Protein AF-A0A349P8P0-F1 (afdb_monomer_lite)

Structure (mmCIF, N/CA/C/O backbone):
data_AF-A0A349P8P0-F1
#
_entry.id   AF-A0A349P8P0-F1
#
loop_
_atom_site.group_PDB
_atom_site.id
_atom_site.type_symbol
_atom_site.label_atom_id
_atom_site.label_alt_id
_atom_site.label_comp_id
_atom_site.label_asym_id
_atom_site.label_entity_id
_atom_site.label_seq_id
_atom_site.pdbx_PDB_ins_code
_atom_site.Cartn_x
_atom_site.Cartn_y
_atom_site.Cartn_z
_atom_site.occupancy
_atom_site.B_iso_or_equiv
_atom_site.auth_seq_id
_atom_site.auth_comp_id
_atom_site.auth_asym_id
_atom_site.auth_atom_id
_atom_site.pdbx_PDB_model_num
ATOM 1 N N . MET A 1 1 ? -21.258 8.950 39.154 1.00 35.19 1 MET A N 1
ATOM 2 C CA . MET A 1 1 ? -20.547 8.988 37.856 1.00 35.19 1 MET A CA 1
ATOM 3 C C . MET A 1 1 ? -20.521 7.581 37.292 1.00 35.19 1 MET A C 1
ATOM 5 O O . MET A 1 1 ? -20.050 6.684 37.982 1.00 35.19 1 MET A O 1
ATOM 9 N N . LYS A 1 2 ? -21.120 7.367 36.114 1.00 33.47 2 LYS A N 1
ATOM 10 C CA . LYS A 1 2 ? -21.060 6.077 35.414 1.00 33.47 2 LYS A CA 1
ATOM 11 C C . LYS A 1 2 ? -19.585 5.767 35.145 1.00 33.47 2 LYS A C 1
ATOM 13 O O . LYS A 1 2 ? -18.880 6.626 34.633 1.00 33.47 2 LYS A O 1
ATOM 18 N N . LYS A 1 3 ? -19.121 4.582 35.547 1.00 36.38 3 LYS A N 1
ATOM 19 C CA . LYS A 1 3 ? -17.838 4.044 35.091 1.00 36.38 3 LYS A CA 1
ATOM 20 C C . LYS A 1 3 ? -17.992 3.818 33.589 1.00 36.38 3 LYS A C 1
ATOM 22 O O . LYS A 1 3 ? -18.701 2.899 33.190 1.00 36.38 3 LYS A O 1
ATOM 27 N N . GLU A 1 4 ? -17.442 4.717 32.787 1.00 41.69 4 GLU A N 1
ATOM 28 C CA . GL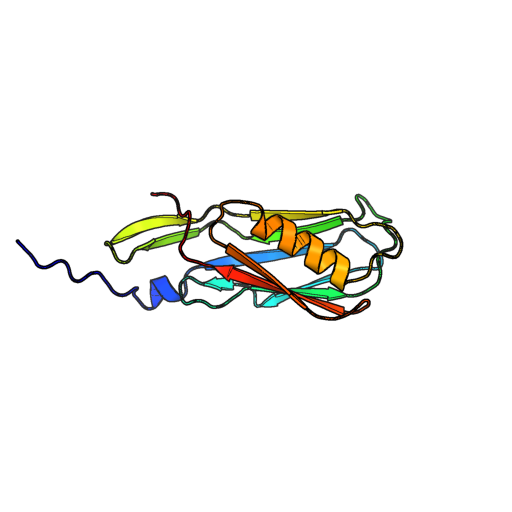U A 1 4 ? -17.272 4.492 31.358 1.00 41.69 4 GLU A CA 1
ATOM 29 C C . GLU A 1 4 ? -16.256 3.365 31.229 1.00 41.69 4 GLU A C 1
ATOM 31 O O . GLU A 1 4 ? -15.073 3.532 31.519 1.00 41.69 4 GLU A O 1
ATOM 36 N N . ASP A 1 5 ? -16.759 2.176 30.915 1.00 48.53 5 ASP A N 1
ATOM 37 C CA . ASP A 1 5 ? -15.926 1.069 30.480 1.00 48.53 5 ASP A CA 1
ATOM 38 C C . ASP A 1 5 ? -15.149 1.590 29.260 1.00 48.53 5 ASP A C 1
ATOM 40 O O . ASP A 1 5 ? -15.803 2.050 28.317 1.00 48.53 5 ASP A O 1
ATOM 44 N N . PRO A 1 6 ? -13.803 1.646 29.273 1.00 45.31 6 PRO A N 1
ATOM 45 C CA . PRO A 1 6 ? -13.041 2.137 28.134 1.00 45.31 6 PRO A CA 1
ATOM 46 C C . PRO A 1 6 ? -13.243 1.127 27.004 1.00 45.31 6 PRO A C 1
ATOM 48 O O . PRO A 1 6 ? -12.558 0.107 26.928 1.00 45.31 6 PRO A O 1
ATOM 51 N N . GLY A 1 7 ? -14.269 1.388 26.196 1.00 54.19 7 GLY A N 1
ATOM 52 C CA . GLY A 1 7 ? -14.948 0.441 25.332 1.00 54.19 7 GLY A CA 1
ATOM 53 C C . GLY A 1 7 ? -13.970 -0.391 24.526 1.00 54.19 7 GLY A C 1
ATOM 54 O O . GLY A 1 7 ? -13.100 0.124 23.825 1.00 54.19 7 GLY A O 1
ATOM 55 N N . CYS A 1 8 ? -14.112 -1.710 24.601 1.00 60.69 8 CYS A N 1
ATOM 56 C CA . CYS A 1 8 ? -13.534 -2.549 23.564 1.00 60.69 8 CYS A CA 1
ATOM 57 C C . CYS A 1 8 ? -14.140 -2.136 22.214 1.00 60.69 8 CYS A C 1
ATOM 59 O O . CYS A 1 8 ? -15.315 -1.771 22.135 1.00 60.69 8 CYS A O 1
ATOM 61 N N . TYR A 1 9 ? -13.339 -2.183 21.148 1.00 78.06 9 TYR A N 1
ATOM 62 C CA . TYR A 1 9 ? -13.892 -2.051 19.803 1.00 78.06 9 TYR A CA 1
ATOM 63 C C . TYR A 1 9 ? -14.942 -3.145 19.602 1.00 78.06 9 TYR A C 1
ATOM 65 O O . TYR A 1 9 ? -14.698 -4.298 19.965 1.00 78.06 9 TYR A O 1
ATOM 73 N N . SER A 1 10 ? -16.094 -2.797 19.026 1.00 83.62 10 SER A N 1
ATOM 74 C CA . SER A 1 10 ? -17.012 -3.828 18.549 1.00 83.62 10 SER A CA 1
ATOM 75 C C . SER A 1 10 ? -16.358 -4.596 17.398 1.00 83.62 10 SER A C 1
ATOM 77 O O . SER A 1 10 ? -15.471 -4.072 16.719 1.00 83.62 10 SER A O 1
ATOM 79 N N . GLU A 1 11 ? -16.811 -5.823 17.144 1.00 84.75 11 GLU A N 1
ATOM 80 C CA . GLU A 1 11 ? -16.318 -6.623 16.013 1.00 84.75 11 GLU A CA 1
ATOM 8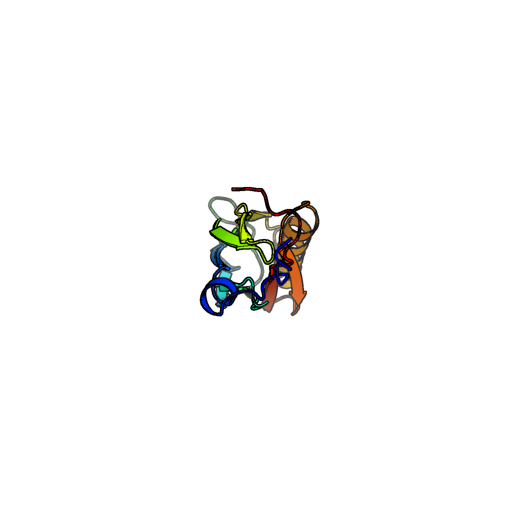1 C C . GLU A 1 11 ? -16.449 -5.869 14.684 1.00 84.75 11 GLU A C 1
ATOM 83 O O . GLU A 1 11 ? -15.517 -5.843 13.886 1.00 84.75 11 GLU A O 1
ATOM 88 N N . THR A 1 12 ? -17.555 -5.140 14.498 1.00 87.19 12 THR A N 1
ATOM 89 C CA . THR A 1 12 ? -17.764 -4.292 13.320 1.00 87.19 12 THR A CA 1
ATOM 90 C C . THR A 1 12 ? -16.683 -3.224 13.176 1.00 87.19 12 THR A C 1
ATOM 92 O O . THR A 1 12 ? -16.196 -2.997 12.072 1.00 87.19 12 THR A O 1
ATOM 95 N N . GLU A 1 13 ? -16.280 -2.571 14.269 1.00 89.12 13 GLU A N 1
ATOM 96 C CA . GLU A 1 13 ? -15.229 -1.551 14.221 1.00 89.12 13 GLU A CA 1
ATOM 97 C C . GLU A 1 13 ? -13.847 -2.164 13.982 1.00 89.12 13 GLU A C 1
ATOM 99 O O . GLU A 1 13 ? -13.033 -1.550 13.297 1.00 89.12 13 GLU A O 1
ATOM 104 N N . LEU A 1 14 ? -13.590 -3.384 14.467 1.00 89.50 14 LEU A N 1
ATOM 105 C CA . LEU A 1 14 ? -12.340 -4.110 14.208 1.00 89.50 14 LEU A CA 1
ATOM 106 C C . LEU A 1 14 ? -12.159 -4.487 12.730 1.00 89.50 14 LEU A C 1
ATOM 108 O O . LEU A 1 14 ? -11.015 -4.555 12.268 1.00 89.50 14 LEU A O 1
ATOM 112 N N . ASP A 1 15 ? -13.250 -4.702 11.994 1.00 90.69 15 ASP A N 1
ATOM 113 C CA . ASP A 1 15 ? -13.224 -5.016 10.560 1.00 90.69 15 ASP A CA 1
ATOM 114 C C . ASP A 1 15 ? -13.225 -3.776 9.654 1.00 90.69 15 ASP A C 1
ATOM 116 O O . ASP A 1 15 ? -12.878 -3.876 8.473 1.00 90.69 15 ASP A O 1
ATOM 120 N N . ARG A 1 16 ? -13.538 -2.586 10.185 1.00 92.44 16 ARG A N 1
ATOM 121 C CA . ARG A 1 16 ? -13.384 -1.334 9.431 1.00 92.44 16 ARG A CA 1
ATOM 122 C C . ARG A 1 16 ? -11.921 -1.071 9.116 1.00 92.44 16 ARG A C 1
ATOM 124 O O . ARG A 1 16 ? -11.029 -1.336 9.923 1.00 92.44 16 ARG A O 1
ATOM 131 N N . GLY A 1 17 ? -11.677 -0.492 7.950 1.00 94.00 17 GLY A N 1
ATOM 132 C CA . GLY A 1 17 ? -10.327 -0.247 7.488 1.00 94.00 17 GLY A CA 1
ATOM 133 C C . GLY A 1 17 ? -10.257 0.534 6.192 1.00 94.00 17 GLY A C 1
ATOM 134 O O . GLY A 1 17 ? -11.277 0.889 5.602 1.00 94.00 17 GLY A O 1
ATOM 135 N N . ALA A 1 18 ? -9.027 0.772 5.755 1.00 95.62 18 ALA A N 1
ATOM 136 C CA . ALA A 1 18 ? -8.740 1.391 4.471 1.00 95.62 18 ALA A CA 1
ATOM 137 C C . ALA A 1 18 ? -8.480 0.335 3.403 1.00 95.62 18 ALA A C 1
ATOM 139 O O . ALA A 1 18 ? -7.726 -0.618 3.626 1.00 95.62 18 ALA A O 1
ATOM 140 N N . GLU A 1 19 ? -9.064 0.549 2.231 1.00 97.00 19 GLU A N 1
ATOM 141 C CA . GLU A 1 19 ? -8.816 -0.260 1.047 1.00 97.00 19 GLU A CA 1
ATOM 142 C C . GLU A 1 19 ? -7.559 0.226 0.330 1.00 97.00 19 GLU A C 1
ATOM 144 O O . GLU A 1 19 ? -7.367 1.430 0.144 1.00 97.00 19 GLU A O 1
ATOM 149 N N . LEU A 1 20 ? -6.713 -0.715 -0.086 1.00 97.69 20 LEU A N 1
ATOM 150 C CA . LEU A 1 20 ? -5.538 -0.447 -0.901 1.00 97.69 20 LEU A CA 1
ATOM 151 C C . LEU A 1 20 ? -5.856 -0.632 -2.382 1.00 97.69 20 LEU A C 1
ATOM 153 O O . LEU A 1 20 ? -6.269 -1.706 -2.820 1.00 97.69 20 LEU A O 1
ATOM 157 N N . THR A 1 21 ? -5.537 0.393 -3.160 1.00 97.56 21 THR A N 1
ATOM 158 C CA . THR A 1 21 ? -5.403 0.327 -4.616 1.00 97.56 21 THR A CA 1
ATOM 159 C C . THR A 1 21 ? -3.935 0.502 -4.981 1.00 97.56 21 THR A C 1
ATOM 161 O O . THR A 1 21 ? -3.253 1.354 -4.415 1.00 97.56 21 THR A O 1
ATOM 164 N N . ALA A 1 22 ? -3.437 -0.290 -5.928 1.00 96.81 22 ALA A N 1
ATOM 165 C CA . ALA A 1 22 ? -2.081 -0.157 -6.446 1.00 96.81 22 ALA A CA 1
ATOM 166 C C . ALA A 1 22 ? -2.110 -0.103 -7.972 1.00 96.81 22 ALA A C 1
ATOM 168 O O . ALA A 1 22 ? -2.812 -0.890 -8.605 1.00 96.81 22 ALA A O 1
ATOM 169 N N . VAL A 1 23 ? -1.340 0.816 -8.547 1.00 95.56 23 VAL A N 1
ATOM 170 C CA . VAL A 1 23 ? -1.194 0.973 -9.997 1.00 95.56 23 VAL A CA 1
ATOM 171 C C . VAL A 1 23 ? 0.280 1.166 -10.319 1.00 95.56 23 VAL A C 1
ATOM 173 O O . VAL A 1 23 ? 0.988 1.883 -9.611 1.00 95.56 23 VAL A O 1
ATOM 176 N N . SER A 1 24 ? 0.747 0.534 -11.393 1.00 94.62 24 SER A N 1
ATOM 177 C CA . SER A 1 24 ? 2.042 0.852 -11.985 1.00 94.62 24 SER A CA 1
ATOM 178 C C . SER A 1 24 ? 1.857 1.409 -13.385 1.00 94.62 24 SER A C 1
ATOM 180 O O . SER A 1 24 ? 1.080 0.873 -14.171 1.00 94.62 24 SER A O 1
ATOM 182 N N . TYR A 1 25 ? 2.605 2.468 -13.675 1.00 94.06 25 TYR A N 1
ATOM 183 C CA . TYR A 1 25 ? 2.683 3.107 -14.984 1.00 94.06 25 TYR A CA 1
ATOM 184 C C . TYR A 1 25 ? 4.008 2.793 -15.696 1.00 94.06 25 TYR A C 1
ATOM 186 O O . TYR A 1 25 ? 4.343 3.431 -16.692 1.00 94.06 25 TYR A O 1
ATOM 194 N N . ASP A 1 26 ? 4.787 1.832 -15.189 1.00 93.00 26 ASP A N 1
ATOM 195 C CA . ASP A 1 26 ? 5.964 1.295 -15.872 1.00 93.00 26 ASP A CA 1
ATOM 196 C C . ASP A 1 26 ? 5.585 0.060 -16.691 1.00 93.00 26 ASP A C 1
ATOM 198 O O . ASP A 1 26 ? 4.759 -0.755 -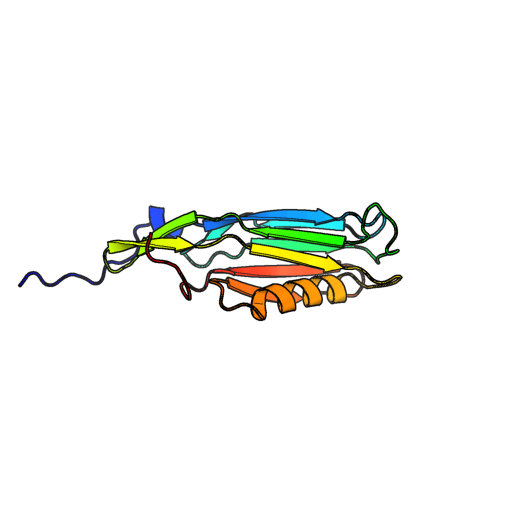16.291 1.00 93.00 26 ASP A O 1
ATOM 202 N N . ARG A 1 27 ? 6.210 -0.101 -17.858 1.00 89.38 27 ARG A N 1
ATOM 203 C CA . ARG A 1 27 ? 5.902 -1.225 -18.759 1.00 89.38 27 ARG A CA 1
ATOM 204 C C . ARG A 1 27 ? 6.378 -2.590 -18.256 1.00 89.38 27 ARG A C 1
ATOM 206 O O . ARG A 1 27 ? 5.953 -3.610 -18.786 1.00 89.38 27 ARG A O 1
ATOM 213 N N . THR A 1 28 ? 7.323 -2.616 -17.323 1.00 93.50 28 THR A N 1
ATOM 214 C CA . THR A 1 28 ? 8.108 -3.813 -16.967 1.00 93.50 28 THR A CA 1
ATOM 215 C C . THR A 1 28 ? 8.107 -4.136 -15.481 1.00 93.50 28 THR A C 1
ATOM 217 O O . THR A 1 28 ? 8.441 -5.258 -15.100 1.00 93.50 28 THR A O 1
ATOM 220 N N . GLN A 1 29 ? 7.738 -3.172 -14.645 1.00 94.75 29 GLN A N 1
ATOM 221 C CA . GLN A 1 29 ? 7.473 -3.374 -13.235 1.00 94.75 29 GLN A CA 1
ATOM 222 C C . GLN A 1 29 ? 5.969 -3.250 -12.997 1.00 94.75 29 GLN A C 1
ATOM 224 O O . GLN A 1 29 ? 5.348 -2.307 -13.461 1.00 94.75 29 GLN A O 1
ATOM 229 N N . SER A 1 30 ? 5.380 -4.207 -12.290 1.00 95.75 30 SER A N 1
ATOM 230 C CA . SER A 1 30 ? 3.949 -4.255 -11.989 1.00 95.75 30 SER A CA 1
ATOM 231 C C . SER A 1 30 ? 3.701 -4.125 -10.491 1.00 95.75 30 SER A C 1
ATOM 233 O O . SER A 1 30 ? 4.578 -4.427 -9.680 1.00 95.75 30 SER A O 1
ATOM 235 N N . ALA A 1 31 ? 2.487 -3.713 -10.131 1.00 97.00 31 ALA A N 1
ATOM 236 C CA . ALA A 1 31 ? 2.005 -3.667 -8.757 1.00 97.00 31 ALA A CA 1
ATOM 237 C C . ALA A 1 31 ? 0.669 -4.417 -8.657 1.00 97.00 31 ALA A C 1
ATOM 239 O O . ALA A 1 31 ? -0.241 -4.155 -9.441 1.00 97.00 31 ALA A O 1
ATOM 240 N N . LEU A 1 32 ? 0.550 -5.343 -7.707 1.00 97.62 32 LEU A N 1
ATOM 241 C CA . LEU A 1 32 ? -0.644 -6.160 -7.488 1.00 97.62 32 LEU A CA 1
ATOM 242 C C . LEU A 1 32 ? -1.025 -6.149 -6.010 1.00 97.62 32 LEU A C 1
ATOM 244 O O . LEU A 1 32 ? -0.211 -6.484 -5.157 1.00 97.62 32 LEU A O 1
ATOM 248 N N . VAL A 1 33 ? -2.276 -5.825 -5.694 1.00 97.12 33 VAL A N 1
ATOM 249 C CA . VAL A 1 33 ? -2.787 -5.925 -4.320 1.00 97.12 33 VAL A CA 1
ATOM 250 C C . VAL A 1 33 ? -3.130 -7.379 -4.005 1.00 97.12 33 VAL A C 1
ATOM 252 O O . VAL A 1 33 ? -3.954 -7.983 -4.690 1.00 97.12 33 VAL A O 1
ATOM 255 N N . THR A 1 34 ? -2.523 -7.931 -2.956 1.00 95.06 34 THR A N 1
ATOM 256 C CA . THR A 1 34 ? -2.727 -9.321 -2.507 1.00 95.06 34 THR A CA 1
ATOM 257 C C . THR A 1 34 ? -3.500 -9.416 -1.191 1.00 95.06 34 THR A C 1
ATOM 259 O O . THR A 1 34 ? -4.150 -10.427 -0.944 1.00 95.06 34 THR A O 1
ATOM 262 N N . ALA A 1 35 ? -3.512 -8.351 -0.382 1.00 93.69 35 ALA A N 1
ATOM 263 C CA . ALA A 1 35 ? -4.425 -8.182 0.749 1.00 93.69 35 ALA A CA 1
ATOM 264 C C . ALA A 1 35 ? -4.987 -6.755 0.732 1.00 93.69 35 ALA A C 1
ATOM 266 O O . ALA A 1 35 ? -4.228 -5.787 0.747 1.00 93.69 35 ALA A O 1
ATOM 267 N N . ARG A 1 36 ? -6.316 -6.630 0.642 1.00 92.38 36 ARG A N 1
ATOM 268 C CA . ARG A 1 36 ? -6.976 -5.380 0.229 1.00 92.38 36 ARG A CA 1
ATOM 269 C C . ARG A 1 36 ? -7.295 -4.399 1.345 1.00 92.38 36 ARG A C 1
ATOM 271 O O . ARG A 1 36 ? -7.362 -3.218 1.040 1.00 92.38 36 ARG A O 1
ATOM 278 N N . VAL A 1 37 ? -7.502 -4.844 2.586 1.00 91.56 37 VAL A N 1
ATOM 279 C CA . VAL A 1 37 ? -8.018 -3.971 3.659 1.00 91.56 37 VAL A CA 1
ATOM 280 C C . VAL A 1 37 ? -7.089 -3.949 4.872 1.00 91.56 37 VAL A C 1
ATOM 282 O O . VAL A 1 37 ? -6.773 -5.001 5.427 1.00 91.56 37 VAL A O 1
ATOM 285 N N . ALA A 1 38 ? -6.667 -2.751 5.287 1.00 92.12 38 ALA A N 1
ATOM 286 C CA . ALA A 1 38 ? -5.926 -2.527 6.525 1.00 92.12 38 ALA A CA 1
ATOM 287 C C . ALA A 1 38 ? -6.918 -2.143 7.618 1.00 92.12 38 ALA A C 1
ATOM 289 O O . ALA A 1 38 ? -7.470 -1.043 7.569 1.00 92.12 38 ALA A O 1
ATOM 290 N N . THR A 1 39 ? -7.159 -3.037 8.575 1.00 93.62 39 THR A N 1
ATOM 291 C CA . THR A 1 39 ? -8.261 -2.894 9.533 1.00 93.62 39 THR A CA 1
ATOM 292 C C . THR A 1 39 ? -7.818 -2.346 10.885 1.00 93.62 39 THR A C 1
ATOM 294 O O . THR A 1 39 ? -6.656 -2.477 11.283 1.00 93.62 39 THR A O 1
ATOM 297 N N . VAL A 1 40 ? -8.764 -1.775 11.636 1.00 91.06 40 VAL A N 1
ATOM 298 C CA . VAL A 1 40 ? -8.561 -1.359 13.036 1.00 91.06 40 VAL A CA 1
ATOM 299 C C . VAL A 1 40 ? -8.102 -2.539 13.897 1.00 91.06 40 VAL A C 1
ATOM 301 O O . VAL A 1 40 ? -7.248 -2.371 14.767 1.00 91.06 40 VAL A O 1
ATOM 304 N N . GLY A 1 41 ? -8.604 -3.743 13.611 1.00 88.81 41 GLY A N 1
ATOM 305 C CA . GLY A 1 41 ? -8.206 -4.996 14.253 1.00 88.81 41 GLY A CA 1
ATOM 306 C C . GLY A 1 41 ? -6.797 -5.493 13.914 1.00 88.81 41 GLY A C 1
ATOM 307 O O . GLY A 1 41 ? -6.414 -6.569 14.364 1.00 88.81 41 GLY A O 1
ATOM 308 N N . GLY A 1 42 ? -6.011 -4.734 13.146 1.00 88.94 42 GLY A N 1
ATOM 309 C CA . GLY A 1 42 ? -4.588 -5.001 12.933 1.00 88.94 42 GLY A CA 1
ATOM 310 C C . GLY A 1 42 ? -4.263 -5.850 11.706 1.00 88.94 42 GLY A C 1
ATOM 311 O O . GLY A 1 42 ? -3.096 -6.193 11.507 1.00 88.94 42 GLY A O 1
ATOM 312 N N . LYS A 1 43 ? -5.245 -6.164 10.849 1.00 93.81 43 LYS A N 1
ATOM 313 C CA . LYS A 1 43 ? -4.949 -6.741 9.530 1.00 93.81 43 LYS A CA 1
ATOM 314 C C . LYS A 1 43 ? -4.248 -5.676 8.687 1.00 93.81 43 LYS A C 1
ATOM 316 O O . LYS A 1 43 ? -4.674 -4.525 8.666 1.00 93.81 43 LYS A O 1
ATOM 321 N N . ALA A 1 44 ? -3.163 -6.045 8.016 1.00 95.44 44 ALA A N 1
ATOM 322 C CA . ALA A 1 44 ? -2.444 -5.159 7.107 1.00 95.44 44 ALA A CA 1
ATOM 323 C C . ALA A 1 44 ? -2.949 -5.333 5.669 1.00 95.44 44 ALA A C 1
ATOM 325 O O . ALA A 1 44 ? -3.374 -6.424 5.287 1.00 95.44 44 ALA A O 1
ATOM 326 N N . VAL A 1 45 ? -2.813 -4.285 4.855 1.00 96.38 45 VAL A N 1
ATOM 327 C CA . VAL A 1 45 ? -2.821 -4.459 3.399 1.00 96.38 45 VAL A CA 1
ATOM 328 C C . VAL A 1 45 ? -1.466 -4.942 2.918 1.00 96.38 45 VAL A C 1
ATOM 330 O O . VAL A 1 45 ? -0.432 -4.621 3.512 1.00 96.38 45 VAL A O 1
ATOM 333 N N . THR A 1 46 ? -1.476 -5.638 1.788 1.00 97.06 46 THR A N 1
ATOM 334 C CA . THR A 1 46 ? -0.268 -6.087 1.105 1.00 97.06 46 THR A CA 1
ATOM 335 C C . THR A 1 46 ? -0.393 -5.809 -0.381 1.00 97.06 46 THR A C 1
ATOM 337 O O . THR A 1 46 ? -1.390 -6.170 -1.009 1.00 97.06 46 THR A O 1
ATOM 340 N N . ALA A 1 47 ? 0.649 -5.210 -0.949 1.00 98.06 47 ALA A N 1
ATOM 341 C CA . ALA A 1 47 ? 0.866 -5.203 -2.385 1.00 98.06 47 ALA A CA 1
ATOM 342 C C . ALA A 1 47 ? 2.204 -5.854 -2.725 1.00 98.06 47 ALA A C 1
ATOM 344 O O . ALA A 1 47 ? 3.186 -5.760 -1.989 1.00 98.06 47 ALA A O 1
ATOM 345 N N . GLU A 1 48 ? 2.224 -6.519 -3.863 1.00 98.44 48 GLU A N 1
ATOM 346 C CA . GLU A 1 48 ? 3.385 -7.123 -4.472 1.00 98.44 48 GLU A CA 1
ATOM 347 C C . GLU A 1 48 ? 3.852 -6.251 -5.631 1.00 98.44 48 GLU A C 1
ATOM 349 O O . GLU A 1 48 ? 3.069 -5.894 -6.508 1.00 98.44 48 GLU A O 1
ATOM 354 N N . ILE A 1 49 ? 5.137 -5.920 -5.626 1.00 98.31 49 ILE A N 1
ATOM 355 C CA . ILE A 1 49 ? 5.834 -5.309 -6.746 1.00 98.31 49 ILE A CA 1
ATOM 356 C C . ILE A 1 49 ? 6.659 -6.400 -7.418 1.00 98.31 49 ILE A C 1
ATOM 358 O O . ILE A 1 49 ? 7.410 -7.115 -6.747 1.00 98.31 49 ILE A O 1
ATOM 362 N N . SER A 1 50 ? 6.555 -6.523 -8.735 1.00 97.94 50 SER A N 1
ATOM 363 C CA . SER A 1 50 ? 7.333 -7.502 -9.496 1.00 97.94 50 SER A CA 1
ATOM 364 C C . SER A 1 50 ? 7.939 -6.901 -10.750 1.00 97.94 50 SER A C 1
ATOM 366 O O . SER A 1 50 ? 7.353 -6.019 -11.363 1.00 97.94 50 SER A O 1
ATOM 368 N N . GLY A 1 51 ? 9.107 -7.400 -11.141 1.00 96.56 51 GLY A N 1
ATOM 369 C CA . GLY A 1 51 ? 9.863 -6.923 -12.291 1.00 96.56 51 GLY A CA 1
ATOM 370 C C . GLY A 1 51 ? 10.911 -5.865 -11.948 1.00 96.56 51 GLY A C 1
ATOM 371 O O . GLY A 1 51 ? 11.071 -5.423 -10.806 1.00 96.56 51 GLY A O 1
ATOM 372 N N . VAL A 1 52 ? 11.664 -5.484 -12.974 1.00 96.56 52 VAL A N 1
ATOM 373 C CA . VAL A 1 52 ? 12.718 -4.469 -12.907 1.00 96.56 52 VAL A CA 1
ATOM 374 C C . VAL A 1 52 ? 12.294 -3.328 -13.810 1.00 96.56 52 VAL A C 1
ATOM 376 O O . VAL A 1 52 ? 12.024 -3.557 -14.985 1.00 96.56 52 VAL A O 1
ATOM 379 N N . ALA A 1 53 ? 12.243 -2.120 -13.261 1.00 94.81 53 ALA A N 1
ATOM 380 C CA . ALA A 1 53 ? 11.704 -0.969 -13.964 1.00 94.81 53 ALA A CA 1
ATOM 381 C C . ALA A 1 53 ? 12.566 -0.576 -15.169 1.00 94.81 53 ALA A C 1
ATOM 383 O O . ALA A 1 53 ? 13.804 -0.601 -15.120 1.00 94.81 53 ALA A O 1
ATOM 384 N N . THR A 1 54 ? 11.907 -0.129 -16.231 1.00 89.81 54 THR A N 1
ATOM 385 C CA . THR A 1 54 ? 12.562 0.555 -17.353 1.00 89.81 54 THR A CA 1
ATOM 386 C C . THR A 1 54 ? 12.518 2.071 -17.189 1.00 89.81 54 THR A C 1
ATOM 388 O O . THR A 1 54 ? 13.270 2.759 -17.878 1.00 89.81 54 THR A O 1
ATOM 391 N N . ALA A 1 55 ? 11.687 2.570 -16.264 1.00 84.88 55 ALA A N 1
ATOM 392 C CA . ALA A 1 55 ? 11.318 3.974 -16.104 1.00 84.88 55 ALA A CA 1
ATOM 393 C C . ALA A 1 55 ? 10.775 4.570 -17.412 1.00 84.88 55 ALA A C 1
ATOM 395 O O . ALA A 1 55 ? 11.074 5.707 -17.772 1.00 84.88 55 ALA A O 1
ATOM 396 N N . LYS A 1 56 ? 10.008 3.761 -18.156 1.00 75.31 56 LYS A N 1
ATOM 397 C CA . LYS A 1 56 ? 9.364 4.140 -19.420 1.00 75.31 56 LYS A CA 1
ATOM 398 C C . LYS A 1 56 ? 7.851 3.936 -19.300 1.00 75.31 56 LYS A C 1
ATOM 400 O O . LYS A 1 56 ? 7.409 2.839 -18.962 1.00 75.31 56 LYS A O 1
ATOM 405 N N . GLY A 1 57 ? 7.079 4.974 -19.621 1.00 69.25 57 GLY A N 1
ATOM 406 C CA . GLY A 1 57 ? 5.617 5.044 -19.488 1.00 69.25 57 GLY A CA 1
ATOM 407 C C . GLY A 1 57 ? 5.152 6.498 -19.357 1.00 69.25 57 GLY A C 1
ATOM 408 O O . GLY A 1 57 ? 5.989 7.387 -19.503 1.00 69.25 57 GLY A O 1
ATOM 409 N N . GLU A 1 58 ? 3.859 6.738 -19.092 1.00 64.19 58 GLU A N 1
ATOM 410 C CA . GLU A 1 58 ? 3.323 8.108 -18.935 1.00 64.19 58 GLU A CA 1
ATOM 411 C C . GLU A 1 58 ? 4.019 8.875 -17.801 1.00 64.19 58 GLU A C 1
ATOM 413 O O . GLU A 1 58 ? 4.261 10.060 -17.967 1.00 64.19 58 GLU A O 1
ATOM 418 N N . ASP A 1 59 ? 4.476 8.188 -16.743 1.00 69.50 59 ASP A N 1
ATOM 419 C CA . ASP A 1 59 ? 5.261 8.807 -15.659 1.00 69.50 59 ASP A CA 1
ATOM 420 C C . ASP A 1 59 ? 6.369 7.917 -15.056 1.00 69.50 59 ASP A C 1
ATOM 422 O O . ASP A 1 59 ? 7.188 8.391 -14.264 1.00 69.50 59 ASP A O 1
ATOM 426 N N . GLY A 1 60 ? 6.429 6.622 -15.406 1.00 83.75 60 GLY A N 1
ATOM 427 C CA . GLY A 1 60 ? 7.411 5.687 -14.838 1.00 83.75 60 GLY A CA 1
ATOM 428 C C . GLY A 1 60 ? 7.309 5.588 -13.311 1.00 83.75 60 GLY A C 1
ATOM 429 O O . GLY A 1 60 ? 8.315 5.702 -12.613 1.00 83.75 60 GLY A O 1
ATOM 430 N N . THR A 1 61 ? 6.092 5.434 -12.787 1.00 92.94 61 THR A N 1
ATOM 431 C CA . THR A 1 61 ? 5.779 5.443 -11.351 1.00 92.94 61 THR A CA 1
ATOM 432 C C . THR A 1 61 ? 5.069 4.167 -10.898 1.00 92.94 61 THR A C 1
ATOM 434 O O . THR A 1 61 ? 4.476 3.421 -11.684 1.00 92.94 61 THR A O 1
ATOM 437 N N . VAL A 1 62 ? 5.119 3.922 -9.591 1.00 95.19 62 VAL A N 1
ATOM 438 C CA . VAL A 1 62 ? 4.214 3.018 -8.874 1.00 95.19 62 VAL A CA 1
ATOM 439 C C . VAL A 1 62 ? 3.486 3.828 -7.811 1.00 95.19 62 VAL A C 1
ATOM 441 O O . VAL A 1 62 ? 4.131 4.496 -7.000 1.00 95.19 62 VAL A O 1
ATOM 444 N N . ASN A 1 63 ? 2.159 3.737 -7.793 1.00 95.31 63 ASN A N 1
ATOM 445 C CA . ASN A 1 63 ? 1.296 4.482 -6.883 1.00 95.31 63 ASN A CA 1
ATOM 446 C C . ASN A 1 63 ? 0.489 3.510 -6.024 1.00 95.31 63 ASN A C 1
ATOM 448 O O . ASN A 1 63 ? -0.127 2.577 -6.544 1.00 95.31 63 ASN A O 1
ATOM 452 N N . LEU A 1 64 ? 0.472 3.750 -4.715 1.00 96.69 64 LEU A N 1
ATOM 453 C CA . LEU A 1 64 ? -0.369 3.052 -3.750 1.00 96.69 64 LEU A CA 1
ATOM 454 C C . LEU A 1 64 ? -1.302 4.055 -3.069 1.00 96.69 64 LEU A C 1
ATOM 456 O O . LEU A 1 64 ? -0.847 5.002 -2.425 1.00 96.69 64 LEU A O 1
ATOM 460 N N . TRP A 1 65 ? -2.603 3.803 -3.169 1.00 96.56 65 TRP A N 1
ATOM 461 C CA . TRP A 1 65 ? -3.649 4.605 -2.548 1.00 96.56 65 TRP A CA 1
ATOM 462 C C . TRP A 1 65 ? -4.355 3.827 -1.449 1.00 96.56 65 TRP A C 1
ATOM 464 O O . TRP A 1 65 ? -4.902 2.759 -1.707 1.00 96.56 65 TRP A O 1
ATOM 474 N N . LEU A 1 66 ? -4.384 4.394 -0.246 1.00 96.50 66 LEU A N 1
ATOM 475 C CA . LEU A 1 66 ? -5.244 3.955 0.849 1.00 96.50 66 LEU A CA 1
ATOM 476 C C . LEU A 1 66 ? -6.431 4.904 0.956 1.00 96.50 66 LEU A C 1
ATOM 478 O O . LEU A 1 66 ? -6.235 6.120 1.065 1.00 96.50 66 LEU A O 1
ATOM 482 N N . SER A 1 67 ? -7.646 4.359 0.946 1.00 96.44 67 SER A N 1
ATOM 483 C CA . SER A 1 67 ? -8.858 5.151 1.158 1.00 96.44 67 SER A CA 1
ATOM 484 C C . SER A 1 67 ? -8.912 5.744 2.571 1.00 96.44 67 SER A C 1
ATOM 486 O O . SER A 1 67 ? -8.276 5.260 3.511 1.00 96.44 67 SER A O 1
ATOM 488 N N . SER A 1 68 ? -9.664 6.833 2.728 1.00 95.38 68 SER A N 1
ATOM 489 C CA . SER A 1 68 ? -10.046 7.315 4.053 1.00 95.38 68 SER A CA 1
ATOM 490 C C . SER A 1 68 ? -11.208 6.488 4.594 1.00 95.38 68 SER A C 1
ATOM 492 O O . SER A 1 68 ? -12.036 5.984 3.836 1.00 95.38 68 SER A O 1
ATOM 494 N N . PHE A 1 69 ? -11.295 6.372 5.915 1.00 95.38 69 PHE A N 1
ATOM 495 C CA . PHE A 1 69 ? -12.434 5.742 6.575 1.00 95.38 69 PHE A CA 1
ATOM 496 C C . PHE A 1 69 ? -12.663 6.355 7.954 1.00 95.38 69 PHE A C 1
ATOM 498 O O . PHE A 1 69 ? -11.777 7.001 8.517 1.00 95.38 69 PHE A O 1
ATOM 505 N N . ASN A 1 70 ? -13.857 6.139 8.498 1.00 94.81 70 ASN A N 1
ATOM 506 C CA . ASN A 1 70 ? -14.207 6.530 9.857 1.00 94.81 70 ASN A CA 1
ATOM 507 C C . ASN A 1 70 ? -14.432 5.282 10.708 1.00 94.81 70 ASN A C 1
ATOM 509 O O . ASN A 1 70 ? -14.937 4.279 10.199 1.00 94.81 70 ASN A O 1
ATOM 513 N N . PHE A 1 71 ? -14.102 5.365 11.991 1.00 92.62 71 PHE A N 1
ATOM 514 C CA . PHE A 1 71 ? -14.370 4.320 12.973 1.00 92.62 71 PHE A CA 1
ATOM 515 C C . PHE A 1 71 ? -14.673 4.942 14.338 1.00 92.62 71 PHE A C 1
ATOM 517 O O . PHE A 1 71 ? -14.282 6.078 14.617 1.00 92.62 71 PHE A O 1
ATOM 524 N N . LYS A 1 72 ? -15.372 4.204 15.191 1.00 91.19 72 LYS A N 1
ATOM 525 C CA . LYS A 1 72 ? -15.647 4.585 16.572 1.00 91.19 72 LYS A CA 1
ATOM 526 C C . LYS A 1 72 ? -14.490 4.138 17.462 1.00 91.19 72 LYS A C 1
ATOM 528 O O . LYS A 1 72 ? -14.153 2.955 17.514 1.00 91.19 72 LYS A O 1
ATOM 533 N N . GLY A 1 73 ? -13.867 5.094 18.141 1.00 85.50 73 GLY A N 1
ATOM 534 C CA . GLY A 1 73 ? -12.813 4.879 19.121 1.00 85.50 73 GLY A CA 1
ATOM 535 C C . GLY A 1 7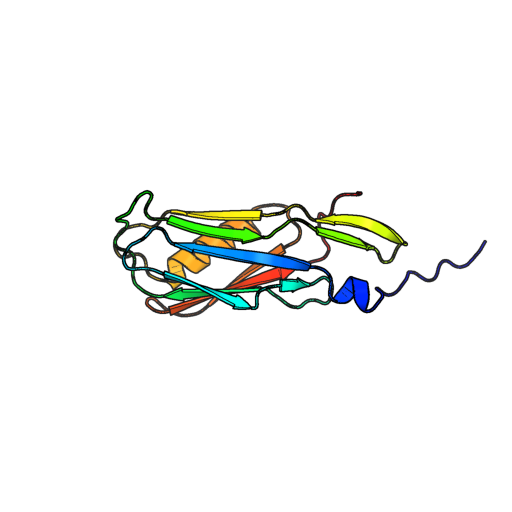3 ? -13.303 4.112 20.350 1.00 85.50 73 GLY A C 1
ATOM 536 O O . GLY A 1 73 ? -14.501 3.955 20.585 1.00 85.50 73 GLY A O 1
ATOM 537 N N . ARG A 1 74 ? -12.350 3.649 21.164 1.00 83.94 74 ARG A N 1
ATOM 538 C CA . ARG A 1 74 ? -12.634 2.986 22.451 1.00 83.94 74 ARG A CA 1
ATOM 539 C C . ARG A 1 74 ? -13.333 3.907 23.451 1.00 83.94 74 ARG A C 1
ATOM 541 O O . ARG A 1 74 ? -14.157 3.472 24.238 1.00 83.94 74 ARG A O 1
ATOM 548 N N . ASP A 1 75 ? -13.018 5.191 23.378 1.00 84.19 75 ASP A N 1
ATOM 549 C CA . ASP A 1 75 ? -13.676 6.288 24.095 1.00 84.19 75 ASP A CA 1
ATOM 550 C C . ASP A 1 75 ? -15.093 6.591 23.575 1.00 84.19 75 ASP A C 1
ATOM 552 O O . ASP A 1 75 ? -15.795 7.431 24.124 1.00 84.19 75 ASP A O 1
ATOM 556 N N . GLY A 1 76 ? -15.535 5.905 22.520 1.00 85.50 76 GLY A N 1
ATOM 557 C CA . GLY A 1 76 ? -16.822 6.131 21.885 1.00 85.50 76 GLY A CA 1
ATOM 558 C C . GLY A 1 76 ? -16.845 7.319 20.923 1.00 85.50 76 GLY A C 1
ATOM 559 O O . GLY A 1 76 ? -17.873 7.526 20.275 1.00 85.50 76 GLY A O 1
ATOM 560 N N . GLU A 1 77 ? -15.741 8.054 20.779 1.00 89.19 77 GLU A N 1
ATOM 561 C CA . GLU A 1 77 ? -15.641 9.174 19.846 1.00 89.19 77 GLU A CA 1
ATOM 562 C C . GLU A 1 77 ? -15.491 8.681 18.409 1.00 89.19 77 GLU A C 1
ATOM 564 O O . GLU A 1 77 ? -14.831 7.677 18.130 1.00 89.19 77 GLU A O 1
ATOM 569 N N . MET A 1 78 ? -16.085 9.402 17.461 1.00 92.06 78 MET A N 1
ATOM 570 C CA . MET A 1 78 ? -15.877 9.113 16.048 1.00 92.06 78 MET A CA 1
ATOM 571 C C . MET A 1 78 ? -14.529 9.669 15.599 1.00 92.06 78 MET A C 1
ATOM 573 O O . MET A 1 78 ? -14.207 10.838 15.805 1.00 92.06 78 MET A O 1
ATOM 577 N N . ARG A 1 79 ? -13.738 8.815 14.956 1.00 92.81 79 ARG A N 1
ATOM 578 C CA . ARG A 1 79 ? -12.413 9.146 14.445 1.00 92.81 79 ARG A CA 1
ATOM 579 C C . ARG A 1 79 ? -12.379 8.966 12.940 1.00 92.81 79 ARG A C 1
ATOM 581 O O . ARG A 1 79 ? -12.901 7.988 12.406 1.00 92.81 79 ARG A O 1
ATOM 588 N N . LYS A 1 80 ? -11.714 9.893 12.263 1.00 94.06 80 LYS A N 1
ATOM 589 C CA . LYS A 1 80 ? -11.448 9.864 10.829 1.00 94.06 80 LYS A CA 1
ATOM 590 C C . LYS A 1 80 ? -9.988 9.533 10.578 1.00 94.06 80 LYS A C 1
ATOM 592 O O . LYS A 1 80 ? -9.081 10.169 11.119 1.00 94.06 80 LYS A O 1
ATOM 597 N N . VAL A 1 81 ? -9.758 8.567 9.702 1.00 94.69 81 VAL A N 1
ATOM 598 C CA . VAL A 1 81 ? -8.434 8.218 9.196 1.00 94.69 81 VAL A CA 1
ATOM 599 C C . VAL A 1 81 ? -8.286 8.813 7.798 1.00 94.69 81 VAL A C 1
ATOM 601 O O . VAL A 1 81 ? -9.011 8.407 6.886 1.00 94.69 81 VAL A O 1
ATOM 604 N N . PRO A 1 82 ? -7.382 9.789 7.597 1.00 93.19 82 PRO A N 1
ATOM 605 C CA . PRO A 1 82 ? -7.090 10.302 6.267 1.00 93.19 82 PRO A CA 1
ATOM 606 C C . PRO A 1 82 ? -6.525 9.207 5.358 1.00 93.19 82 PRO A C 1
ATOM 608 O O . PRO A 1 82 ? -5.773 8.338 5.806 1.00 93.19 82 PRO A O 1
ATOM 611 N N . GLY A 1 83 ? -6.870 9.282 4.074 1.00 93.25 83 GLY A N 1
ATOM 612 C CA . GLY A 1 83 ? -6.268 8.432 3.054 1.00 93.25 83 GLY A CA 1
ATOM 613 C C . GLY A 1 83 ? -4.804 8.798 2.805 1.00 93.25 83 GLY A C 1
ATOM 614 O O . GLY A 1 83 ? -4.341 9.879 3.180 1.00 93.25 83 GLY A O 1
ATOM 615 N N . ILE A 1 84 ? -4.076 7.898 2.149 1.00 94.81 84 ILE A N 1
ATOM 616 C CA . ILE A 1 84 ? -2.680 8.109 1.747 1.00 94.81 84 ILE A CA 1
ATOM 617 C C . ILE A 1 84 ? -2.564 7.903 0.245 1.00 94.81 84 ILE A C 1
ATOM 619 O O . ILE A 1 84 ? -3.118 6.951 -0.292 1.00 94.81 84 ILE A O 1
ATOM 623 N N . ASN A 1 85 ? -1.789 8.763 -0.412 1.00 94.81 85 ASN A N 1
ATOM 624 C CA . ASN A 1 85 ? -1.309 8.553 -1.771 1.00 94.81 85 ASN A CA 1
ATOM 625 C C . ASN A 1 85 ? 0.220 8.454 -1.746 1.00 94.81 85 ASN A C 1
ATOM 627 O O . ASN A 1 85 ? 0.898 9.477 -1.682 1.00 94.81 85 ASN A O 1
ATOM 631 N N . ALA A 1 86 ? 0.754 7.237 -1.755 1.00 94.62 86 ALA A N 1
ATOM 632 C CA . ALA A 1 86 ? 2.187 6.998 -1.766 1.00 94.62 86 ALA A CA 1
ATOM 633 C C . ALA A 1 86 ? 2.664 6.728 -3.195 1.00 94.62 86 ALA A C 1
ATOM 635 O O . ALA A 1 86 ? 2.271 5.741 -3.814 1.00 94.62 86 ALA A O 1
ATOM 636 N N . VAL A 1 87 ? 3.535 7.599 -3.701 1.00 93.62 87 VAL A N 1
ATOM 637 C CA . VAL A 1 87 ? 4.053 7.543 -5.072 1.00 93.62 87 VAL A CA 1
ATOM 638 C C . VAL A 1 87 ? 5.552 7.282 -5.041 1.00 93.62 87 VAL A C 1
ATOM 640 O O . VAL A 1 87 ? 6.303 8.015 -4.397 1.00 93.62 87 VAL A O 1
ATOM 643 N N . ALA A 1 88 ? 5.999 6.261 -5.769 1.00 94.56 88 ALA A N 1
ATOM 644 C CA . ALA A 1 88 ? 7.406 6.008 -6.040 1.00 94.56 88 ALA A CA 1
ATOM 645 C C . ALA A 1 88 ? 7.697 6.282 -7.513 1.00 94.56 88 ALA A C 1
ATOM 647 O O . ALA A 1 88 ? 7.194 5.591 -8.400 1.00 94.56 88 ALA A O 1
ATOM 648 N N . LYS A 1 89 ? 8.554 7.272 -7.767 1.00 93.56 89 LYS A N 1
ATOM 649 C CA . LYS A 1 89 ? 9.151 7.484 -9.086 1.00 93.56 89 LYS A CA 1
ATOM 650 C C . LYS A 1 89 ? 10.229 6.431 -9.319 1.00 93.56 89 LYS A C 1
ATOM 652 O O . LYS A 1 89 ? 11.070 6.215 -8.447 1.00 93.56 89 LYS A O 1
ATOM 657 N N . LEU A 1 90 ? 10.193 5.770 -10.471 1.00 94.88 90 LEU A N 1
ATOM 658 C CA . LEU A 1 90 ? 11.113 4.685 -10.782 1.00 94.88 90 LEU A CA 1
ATOM 659 C C . LEU A 1 90 ? 12.327 5.208 -11.546 1.00 94.88 90 LEU A C 1
ATOM 661 O O . LEU A 1 90 ? 12.205 5.997 -12.483 1.00 94.88 90 LEU A O 1
ATOM 665 N N . ALA A 1 91 ? 13.505 4.724 -11.171 1.00 93.69 91 ALA A N 1
ATOM 666 C CA . ALA A 1 91 ? 14.715 4.866 -11.964 1.00 93.69 91 ALA A CA 1
ATOM 667 C C . ALA A 1 91 ? 14.881 3.675 -12.931 1.00 93.69 91 ALA A C 1
ATOM 669 O O . ALA A 1 91 ? 14.438 2.558 -12.636 1.00 93.69 91 ALA A O 1
ATOM 670 N N . PRO A 1 92 ? 15.564 3.857 -14.077 1.00 94.12 92 PRO A N 1
ATOM 671 C CA . PRO A 1 92 ? 15.915 2.742 -14.945 1.00 94.12 92 PRO A CA 1
ATOM 672 C C . PRO A 1 92 ? 16.695 1.668 -14.180 1.00 94.12 92 PRO A C 1
ATOM 674 O O . PRO A 1 92 ? 17.650 1.974 -13.464 1.00 94.12 92 PRO A O 1
ATOM 677 N N . ARG A 1 93 ? 16.338 0.396 -14.383 1.00 95.25 93 ARG A N 1
ATOM 678 C CA . ARG A 1 93 ? 16.926 -0.778 -13.712 1.00 95.25 93 ARG A CA 1
ATOM 679 C C . ARG A 1 93 ? 16.649 -0.856 -12.204 1.00 95.25 93 ARG A C 1
ATOM 681 O O . ARG A 1 93 ? 17.292 -1.667 -11.528 1.00 95.25 93 ARG A O 1
ATOM 688 N N . GLN A 1 94 ? 15.710 -0.074 -11.674 1.00 96.94 94 GLN A N 1
ATOM 689 C CA . GLN A 1 94 ? 15.287 -0.169 -10.277 1.00 96.94 94 GLN A CA 1
ATOM 690 C C . GLN A 1 94 ? 14.608 -1.516 -10.009 1.00 96.94 94 GLN A C 1
ATOM 692 O O . GLN A 1 94 ? 13.716 -1.937 -10.750 1.00 96.94 94 GLN A O 1
ATOM 697 N N . GLY A 1 95 ? 15.057 -2.218 -8.966 1.00 97.69 95 GLY A N 1
ATOM 698 C CA . GLY A 1 95 ? 14.468 -3.492 -8.566 1.00 97.69 95 GLY A CA 1
ATOM 699 C C . GLY A 1 95 ? 13.155 -3.311 -7.808 1.00 97.69 95 GLY A C 1
ATOM 700 O O . GLY A 1 95 ? 12.889 -2.250 -7.245 1.00 97.69 95 GLY A O 1
ATOM 701 N N . ALA A 1 96 ? 12.353 -4.372 -7.745 1.00 98.19 96 ALA A N 1
ATOM 702 C CA . ALA A 1 96 ? 11.093 -4.390 -7.007 1.00 98.19 96 ALA A CA 1
ATOM 703 C C . ALA A 1 96 ? 11.266 -4.001 -5.527 1.00 98.19 96 ALA A C 1
ATOM 705 O O . ALA A 1 96 ? 10.489 -3.200 -5.007 1.00 98.19 96 ALA A O 1
ATOM 706 N N . ILE A 1 97 ? 12.305 -4.514 -4.853 1.00 98.50 97 ILE A N 1
ATOM 707 C CA . ILE A 1 97 ? 12.582 -4.183 -3.446 1.00 98.50 97 ILE A CA 1
ATOM 708 C C . ILE A 1 97 ? 12.898 -2.702 -3.225 1.00 98.50 97 ILE A C 1
ATOM 710 O O . ILE A 1 97 ? 12.488 -2.143 -2.210 1.00 98.50 97 ILE A O 1
ATOM 714 N N . ASP A 1 98 ? 13.573 -2.048 -4.168 1.00 98.25 98 ASP A N 1
ATOM 715 C CA . ASP A 1 98 ? 13.917 -0.630 -4.043 1.00 98.25 98 ASP A CA 1
ATOM 716 C C . ASP A 1 98 ? 12.660 0.236 -4.180 1.00 98.25 98 ASP A C 1
ATOM 718 O O . ASP A 1 98 ? 12.441 1.144 -3.379 1.00 98.25 98 ASP A O 1
ATOM 722 N N . THR A 1 99 ? 11.766 -0.119 -5.109 1.00 97.69 99 THR A N 1
ATOM 723 C CA . THR A 1 99 ? 10.439 0.501 -5.232 1.00 97.69 99 THR A CA 1
ATOM 724 C C . THR A 1 99 ? 9.600 0.303 -3.972 1.00 97.69 99 THR A C 1
ATOM 726 O O . THR A 1 99 ? 9.059 1.268 -3.432 1.00 97.69 99 THR A O 1
ATOM 729 N N . ALA A 1 100 ? 9.518 -0.928 -3.459 1.00 98.31 100 ALA A N 1
ATOM 730 C CA . ALA A 1 100 ? 8.763 -1.222 -2.243 1.00 98.31 100 ALA A CA 1
ATOM 731 C C . ALA A 1 100 ? 9.310 -0.441 -1.034 1.00 98.31 100 ALA A C 1
ATOM 733 O O . ALA A 1 100 ? 8.537 0.094 -0.237 1.00 98.31 100 ALA A O 1
ATOM 734 N N . ARG A 1 101 ? 10.638 -0.311 -0.913 1.00 98.12 101 ARG A N 1
ATOM 735 C CA . ARG A 1 101 ? 11.281 0.508 0.127 1.00 98.12 101 ARG A CA 1
ATOM 736 C C . ARG A 1 101 ? 10.982 1.992 -0.038 1.00 98.12 101 ARG A C 1
ATOM 738 O O . ARG A 1 101 ? 10.707 2.639 0.967 1.00 98.12 101 ARG A O 1
ATOM 745 N N . ALA A 1 102 ? 10.994 2.521 -1.260 1.00 97.00 102 ALA A N 1
ATOM 746 C CA . ALA A 1 102 ? 10.654 3.919 -1.522 1.00 97.00 102 ALA A CA 1
ATOM 747 C C . ALA A 1 102 ? 9.218 4.245 -1.079 1.00 97.00 102 ALA A C 1
ATOM 749 O O . ALA A 1 102 ? 9.000 5.232 -0.375 1.00 97.00 102 ALA A O 1
ATOM 750 N N . ILE A 1 103 ? 8.253 3.373 -1.391 1.00 97.00 103 ILE A N 1
ATOM 751 C CA . ILE A 1 103 ? 6.873 3.529 -0.909 1.00 97.00 103 ILE A CA 1
ATOM 752 C C . ILE A 1 103 ? 6.810 3.420 0.621 1.00 97.00 103 ILE A C 1
ATOM 754 O O . ILE A 1 103 ? 6.166 4.241 1.274 1.00 97.00 103 ILE A O 1
ATOM 758 N N . ALA A 1 104 ? 7.487 2.436 1.220 1.00 97.62 104 ALA A N 1
ATOM 759 C CA . ALA A 1 104 ? 7.474 2.274 2.671 1.00 97.62 104 ALA A CA 1
ATOM 760 C C . ALA A 1 104 ? 8.083 3.488 3.393 1.00 97.62 104 ALA A C 1
ATOM 762 O O . ALA A 1 104 ? 7.557 3.922 4.418 1.00 97.62 104 ALA A O 1
ATOM 763 N N . LEU A 1 105 ? 9.154 4.068 2.845 1.00 96.62 105 LEU A N 1
ATOM 764 C CA . LEU A 1 105 ? 9.752 5.310 3.333 1.00 96.62 105 LEU A CA 1
ATOM 765 C C . LEU A 1 105 ? 8.759 6.469 3.260 1.00 96.62 105 LEU A C 1
ATOM 767 O O . LEU A 1 105 ? 8.598 7.166 4.259 1.00 96.62 105 LEU A O 1
ATOM 771 N N . TYR A 1 106 ? 8.048 6.631 2.138 1.00 95.38 106 TYR A N 1
ATOM 772 C CA . TYR A 1 106 ? 7.005 7.651 2.000 1.00 95.38 106 TYR A CA 1
ATOM 773 C C . TYR A 1 106 ? 5.944 7.516 3.101 1.00 95.38 106 TYR A C 1
ATOM 775 O O . TYR A 1 106 ? 5.685 8.467 3.839 1.00 95.38 106 TYR A O 1
ATOM 783 N N . VAL A 1 107 ? 5.377 6.315 3.267 1.00 95.75 107 VAL A N 1
ATOM 784 C CA . VAL A 1 107 ? 4.346 6.053 4.284 1.00 95.75 107 VAL A CA 1
ATOM 785 C C . VAL A 1 107 ? 4.883 6.317 5.690 1.00 95.75 107 VAL A C 1
ATOM 787 O O . VAL A 1 107 ? 4.183 6.891 6.518 1.00 95.75 107 VAL A O 1
ATOM 790 N N . ASN A 1 108 ? 6.125 5.933 5.976 1.00 95.69 108 ASN A N 1
ATOM 791 C CA . ASN A 1 108 ? 6.699 6.068 7.311 1.00 95.69 108 ASN A CA 1
ATOM 792 C C . ASN A 1 108 ? 7.174 7.488 7.653 1.00 95.69 108 ASN A C 1
ATOM 794 O O . ASN A 1 108 ? 7.324 7.776 8.844 1.00 95.69 108 ASN A O 1
ATOM 798 N N . ALA A 1 109 ? 7.423 8.338 6.651 1.00 91.81 109 ALA A N 1
ATOM 799 C CA . ALA A 1 109 ? 7.906 9.706 6.831 1.00 91.81 109 ALA A CA 1
ATOM 800 C C . ALA A 1 109 ? 6.805 10.671 7.299 1.00 91.81 109 ALA A C 1
ATOM 802 O O . ALA A 1 109 ? 7.085 11.618 8.034 1.00 91.81 109 ALA A O 1
ATOM 803 N N . SER A 1 110 ? 5.549 10.448 6.902 1.00 81.50 110 SER A N 1
ATOM 804 C CA . SER A 1 110 ? 4.440 11.303 7.332 1.00 81.50 110 SER A CA 1
ATOM 805 C C . SER A 1 110 ? 3.934 10.920 8.728 1.00 81.50 110 SER A C 1
ATOM 807 O O . SER A 1 110 ? 3.907 9.749 9.107 1.00 81.50 110 SER A O 1
ATOM 809 N N . ARG A 1 111 ? 3.442 11.905 9.491 1.00 88.19 111 ARG A N 1
ATOM 810 C CA . ARG A 1 111 ? 2.682 11.667 10.734 1.00 88.19 111 ARG A CA 1
ATOM 811 C C . ARG A 1 111 ? 1.258 11.200 10.410 1.00 88.19 111 ARG A C 1
ATOM 813 O O . ARG A 1 111 ? 0.295 11.918 10.649 1.00 88.19 111 ARG A O 1
ATOM 820 N N . ASN A 1 112 ? 1.133 10.019 9.817 1.00 91.88 112 ASN A N 1
ATOM 821 C CA . ASN A 1 112 ? -0.148 9.408 9.465 1.00 91.88 112 ASN A CA 1
ATOM 822 C C . ASN A 1 112 ? -0.495 8.249 10.419 1.00 91.88 112 ASN A C 1
ATOM 824 O O . ASN A 1 112 ? 0.206 8.006 11.408 1.00 91.88 112 ASN A O 1
ATOM 828 N N . ALA A 1 113 ? -1.606 7.567 10.136 1.00 93.88 113 ALA A N 1
ATOM 829 C CA . ALA A 1 113 ? -2.128 6.478 10.956 1.00 93.88 113 ALA A CA 1
ATOM 830 C C . ALA A 1 113 ? -1.555 5.094 10.623 1.00 93.88 113 ALA A C 1
ATOM 832 O O . ALA A 1 113 ? -2.013 4.094 11.179 1.00 93.88 113 ALA A O 1
ATOM 833 N N . TYR A 1 114 ? -0.549 5.011 9.757 1.00 95.75 114 TYR A N 1
ATOM 834 C CA . TYR A 1 114 ? -0.059 3.761 9.200 1.00 95.75 114 TYR A CA 1
ATOM 835 C C . TYR A 1 114 ? 1.448 3.590 9.387 1.00 95.75 114 TYR A C 1
ATOM 837 O O . TYR A 1 114 ? 2.208 4.539 9.588 1.00 95.75 114 TYR A O 1
ATOM 845 N N . LYS A 1 115 ? 1.889 2.337 9.310 1.00 96.06 115 LYS A N 1
ATOM 846 C CA . LYS A 1 115 ? 3.299 1.970 9.200 1.00 96.06 115 LYS A CA 1
ATOM 847 C C . LYS A 1 115 ? 3.478 0.950 8.098 1.00 96.06 115 LYS A C 1
ATOM 849 O O . LYS A 1 115 ? 2.672 0.034 7.960 1.00 96.06 115 LYS A O 1
ATOM 854 N N . ALA A 1 116 ? 4.546 1.117 7.333 1.00 97.38 116 ALA A N 1
ATOM 855 C CA . ALA A 1 116 ? 4.858 0.266 6.204 1.00 97.38 116 ALA A CA 1
ATOM 856 C C . ALA A 1 116 ? 6.166 -0.499 6.411 1.00 97.38 116 ALA A C 1
ATOM 858 O O . ALA A 1 116 ? 7.137 0.030 6.956 1.00 97.38 116 ALA A O 1
ATOM 859 N N . THR A 1 117 ? 6.207 -1.732 5.919 1.00 98.00 117 THR A N 1
ATOM 860 C CA . THR A 1 117 ? 7.429 -2.537 5.813 1.00 98.00 117 THR A CA 1
ATOM 861 C C . THR A 1 117 ? 7.554 -3.095 4.404 1.00 98.00 117 THR A C 1
ATOM 863 O O . THR A 1 117 ? 6.550 -3.359 3.747 1.00 98.00 117 THR A O 1
ATOM 866 N N . ALA A 1 118 ? 8.790 -3.275 3.941 1.00 98.25 118 ALA A N 1
ATOM 867 C CA . ALA A 1 118 ? 9.087 -3.845 2.634 1.00 98.25 118 ALA A CA 1
ATOM 868 C C . ALA A 1 118 ? 10.038 -5.037 2.783 1.00 98.25 118 ALA A C 1
ATOM 870 O O . ALA A 1 118 ? 11.008 -4.966 3.540 1.00 98.25 118 ALA A O 1
ATOM 871 N N . LYS A 1 119 ? 9.772 -6.121 2.054 1.00 98.06 119 LYS A N 1
ATOM 872 C CA . LYS A 1 119 ? 10.602 -7.336 2.045 1.00 98.06 119 LYS A CA 1
ATOM 873 C C . LYS A 1 119 ? 10.622 -7.982 0.664 1.00 98.06 119 LYS A C 1
ATOM 875 O O . LYS A 1 119 ? 9.707 -7.773 -0.123 1.00 98.06 119 LYS A O 1
ATOM 880 N N . GLY A 1 120 ? 11.632 -8.800 0.398 1.00 97.94 120 GLY A N 1
ATOM 881 C CA . GLY A 1 120 ? 11.804 -9.502 -0.873 1.00 97.94 120 GLY A CA 1
ATOM 882 C C . GLY A 1 120 ? 13.102 -9.111 -1.562 1.00 97.94 120 GLY A C 1
ATOM 883 O O . GLY A 1 120 ? 14.05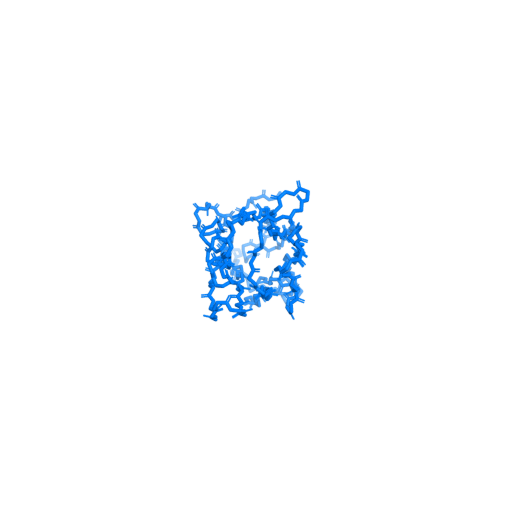9 -8.698 -0.905 1.00 97.94 120 GLY A O 1
ATOM 884 N N . ASP A 1 121 ? 13.127 -9.251 -2.880 1.00 98.38 121 ASP A N 1
ATOM 885 C CA . ASP A 1 121 ? 14.329 -9.152 -3.696 1.00 98.38 121 ASP A CA 1
ATOM 886 C C . ASP A 1 121 ? 14.161 -8.217 -4.906 1.00 98.38 121 ASP A C 1
ATOM 888 O O . ASP A 1 121 ? 13.173 -7.497 -5.080 1.00 98.38 121 ASP A O 1
ATOM 892 N N . ARG A 1 122 ? 15.187 -8.201 -5.758 1.00 97.88 122 ARG A N 1
ATOM 893 C CA . ARG A 1 122 ? 15.265 -7.345 -6.942 1.00 97.88 122 ARG A CA 1
ATOM 894 C C . ARG A 1 122 ? 14.129 -7.572 -7.944 1.00 97.88 122 ARG A C 1
ATOM 896 O O . ARG A 1 122 ? 13.789 -6.637 -8.662 1.00 97.88 122 ARG A O 1
ATOM 903 N N . ARG A 1 123 ? 13.586 -8.783 -8.047 1.00 97.69 123 ARG A N 1
ATOM 904 C CA . ARG A 1 123 ? 12.549 -9.148 -9.023 1.00 97.69 123 ARG A CA 1
ATOM 905 C C . ARG A 1 123 ? 11.164 -9.197 -8.409 1.00 97.69 123 ARG A C 1
ATOM 907 O O . ARG A 1 123 ? 10.199 -9.032 -9.148 1.00 97.69 123 ARG A O 1
ATOM 914 N N . LYS A 1 124 ? 11.058 -9.450 -7.109 1.00 98.50 124 LYS A N 1
ATOM 915 C CA . LYS A 1 124 ? 9.780 -9.615 -6.431 1.00 98.50 124 LYS A CA 1
ATOM 916 C C . LYS A 1 124 ? 9.869 -9.122 -4.994 1.00 98.50 124 LYS A C 1
ATOM 918 O O . LYS A 1 124 ? 10.654 -9.634 -4.200 1.00 98.50 124 LYS A O 1
ATOM 923 N N . ALA A 1 125 ? 9.038 -8.151 -4.643 1.00 98.62 125 ALA A N 1
ATOM 924 C CA . ALA A 1 125 ? 8.989 -7.592 -3.303 1.00 98.62 125 ALA A CA 1
ATOM 925 C C . ALA A 1 125 ? 7.556 -7.357 -2.848 1.00 98.62 125 ALA A C 1
ATOM 927 O O . ALA A 1 125 ? 6.660 -7.119 -3.647 1.00 98.62 125 ALA A O 1
ATOM 928 N N . GLN A 1 126 ? 7.348 -7.409 -1.544 1.00 98.31 126 GLN A N 1
ATOM 929 C CA . GLN A 1 126 ? 6.082 -7.106 -0.905 1.00 98.31 126 GLN A CA 1
ATOM 930 C C . GLN A 1 126 ? 6.226 -5.844 -0.076 1.00 98.31 126 GLN A C 1
ATOM 932 O O . GLN A 1 126 ? 7.229 -5.660 0.618 1.00 98.31 126 GLN A O 1
ATOM 937 N N . ILE A 1 127 ? 5.186 -5.024 -0.107 1.00 97.88 127 ILE A N 1
ATOM 938 C CA . ILE A 1 127 ? 4.959 -3.955 0.848 1.00 97.88 127 ILE A CA 1
ATOM 939 C C . ILE A 1 127 ? 3.734 -4.292 1.690 1.00 97.88 127 ILE A C 1
ATOM 941 O O . ILE A 1 127 ? 2.664 -4.571 1.155 1.00 97.88 127 ILE A O 1
ATOM 945 N N . ASN A 1 128 ? 3.904 -4.254 3.008 1.00 97.94 128 ASN A N 1
ATOM 946 C CA . ASN A 1 128 ? 2.825 -4.403 3.977 1.00 97.94 128 ASN A CA 1
ATOM 947 C C . ASN A 1 128 ? 2.577 -3.059 4.644 1.00 97.94 128 ASN A C 1
ATOM 949 O O . ASN A 1 128 ? 3.536 -2.455 5.129 1.00 97.94 128 ASN A O 1
ATOM 953 N N . ILE A 1 129 ? 1.324 -2.615 4.711 1.00 97.31 129 ILE A N 1
ATOM 954 C CA . ILE A 1 129 ? 0.943 -1.375 5.393 1.00 97.31 129 ILE A CA 1
ATOM 955 C C . ILE A 1 129 ? -0.103 -1.705 6.454 1.00 97.31 129 ILE A C 1
ATOM 957 O O . ILE A 1 129 ? -1.184 -2.203 6.146 1.00 97.31 129 ILE A O 1
ATOM 961 N N . ALA A 1 130 ? 0.237 -1.443 7.712 1.00 96.62 130 ALA A N 1
ATOM 962 C CA . ALA A 1 130 ? -0.604 -1.729 8.864 1.00 96.62 130 ALA A CA 1
ATOM 963 C C . ALA A 1 130 ? -1.121 -0.431 9.485 1.00 96.62 130 ALA A C 1
ATOM 965 O O . ALA A 1 130 ? -0.376 0.544 9.625 1.00 96.62 130 ALA A O 1
ATOM 966 N N . PHE A 1 131 ? -2.390 -0.436 9.882 1.00 95.00 131 PHE A N 1
ATOM 967 C CA . PHE A 1 131 ? -2.967 0.623 10.697 1.00 95.00 131 PHE A CA 1
ATOM 968 C C . PHE A 1 131 ? -2.387 0.581 12.117 1.00 95.00 131 PHE A C 1
ATOM 970 O O . PHE A 1 131 ? -2.126 -0.486 12.668 1.00 95.00 131 PHE A O 1
ATOM 977 N N . THR A 1 132 ? -2.170 1.752 12.713 1.00 92.19 132 THR A N 1
ATOM 978 C CA . THR A 1 132 ? -1.520 1.885 14.029 1.00 92.19 132 THR A CA 1
ATOM 979 C C . THR A 1 132 ? -2.399 2.516 15.101 1.00 92.19 132 THR A C 1
ATOM 981 O O . THR A 1 132 ? -1.982 2.583 16.256 1.00 92.19 132 THR A O 1
ATOM 984 N N . GLY A 1 133 ? -3.578 3.033 14.742 1.00 87.00 133 GLY A N 1
ATOM 985 C CA . GLY A 1 133 ? -4.449 3.757 15.677 1.00 87.00 133 GLY A CA 1
ATOM 986 C C . GLY A 1 133 ? -3.954 5.148 16.085 1.00 87.00 133 GLY A C 1
ATOM 987 O O . GLY A 1 133 ? -4.585 5.793 16.921 1.00 87.00 133 GLY A O 1
ATOM 988 N N . LYS A 1 134 ? -2.833 5.625 15.531 1.00 88.50 134 LYS A N 1
ATOM 989 C CA . LYS A 1 134 ? -2.228 6.927 15.861 1.00 88.50 134 LYS A CA 1
ATOM 990 C C . LYS A 1 134 ? -2.616 7.997 14.842 1.00 88.50 134 LYS A C 1
ATOM 992 O O . LYS A 1 134 ? -3.029 7.667 13.738 1.00 88.50 134 LYS A O 1
ATOM 997 N N . ASN A 1 135 ? -2.463 9.274 15.207 1.00 88.56 135 ASN A N 1
ATOM 998 C CA . ASN A 1 135 ? -2.666 10.434 14.319 1.00 88.56 135 ASN A CA 1
ATOM 999 C C . ASN A 1 135 ? -4.006 10.415 13.552 1.00 88.56 135 ASN A C 1
ATOM 1001 O O . ASN A 1 135 ? -4.091 10.885 12.419 1.00 88.56 135 ASN A O 1
ATOM 1005 N N . CYS A 1 136 ? -5.038 9.827 14.161 1.00 89.25 136 CYS A N 1
ATOM 1006 C CA . CYS A 1 136 ? -6.403 9.890 13.657 1.00 89.25 136 CYS A CA 1
ATOM 1007 C C . CYS A 1 136 ? -6.982 11.264 14.003 1.00 89.25 136 CYS A C 1
ATOM 1009 O O . CYS A 1 136 ? -6.648 11.832 15.044 1.00 89.25 136 CYS A O 1
ATOM 1011 N N . LEU A 1 137 ? -7.837 11.789 13.136 1.00 89.69 137 LEU A N 1
ATOM 1012 C CA . LEU A 1 137 ? -8.535 13.048 13.368 1.00 89.69 137 LEU A CA 1
ATOM 1013 C C . LEU A 1 137 ? -9.838 12.771 14.119 1.00 89.69 137 LEU A C 1
ATOM 1015 O O . LEU A 1 137 ? -10.426 11.704 13.943 1.00 89.69 137 LEU A O 1
ATOM 1019 N N . LEU A 1 138 ? -10.302 13.727 14.919 1.00 85.50 138 LEU A N 1
ATOM 1020 C CA . LEU A 1 138 ? -11.692 13.727 15.374 1.00 85.50 138 LEU A CA 1
ATOM 1021 C C . LEU A 1 138 ? -12.585 14.008 14.162 1.00 85.50 138 LEU A C 1
ATOM 1023 O O . LEU A 1 138 ? -12.246 14.867 13.340 1.00 85.50 138 LEU A O 1
ATOM 1027 N N . ALA A 1 139 ? -13.632 13.200 14.002 1.00 77.31 139 ALA A N 1
ATOM 1028 C CA . ALA A 1 139 ? -14.548 13.277 12.866 1.00 77.31 139 ALA A CA 1
ATOM 1029 C C . ALA A 1 139 ? -15.662 1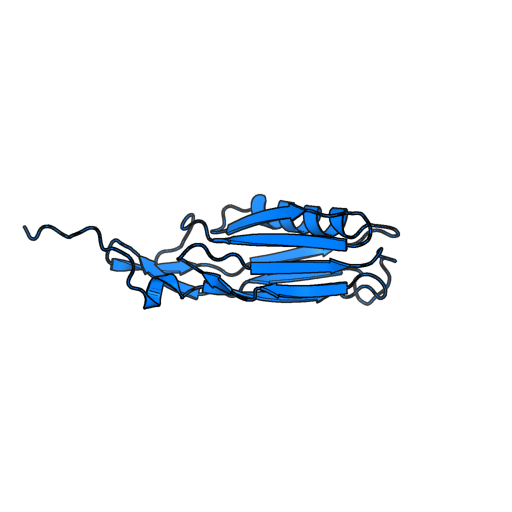4.300 13.098 1.00 77.31 139 ALA A C 1
ATOM 1031 O O . ALA A 1 139 ? -16.138 14.401 14.250 1.00 77.31 139 ALA A O 1
#

Secondary structure (DSSP, 8-state):
------PPPPHHHHH-EEEEEEEE-SSS-EEEEEE-EEETTSPPEEEEEES-----SSS-EEEEEEPPEEEE-TTS-EEEE--EEEEEEPPTT--HHHHHHHHHHHHHHSSSSEEEEEEE-SSEEEEEEEE-S-SPEE-

Radius of gyration: 16.96 Å; chains: 1; bounding box: 38×23×57 Å

pLDDT: mean 90.14, std 12.94, range [33.47, 98.62]

Sequence (139 aa):
MKKEDPGCYSETELDRGAELTAVSYDRTQSALVTARVATVGGKAVTAEISGVATAKGEDGTVNLWLSSFNFKGRDGEMRKVPGINAVAKLAPRQGAIDTARAIALYVNASRNAYKATAKGDRRKAQINIAFTGKNCLLA

Foldseek 3Di:
DDPLPLADFDPVQQADFWFKDKAFFFPFKGKAWPATGAGPVKAWTKIKIFGFGQLDGPQQKMWMKTCKDWGQGSNRFIWIFHMDIFMDRHDGRAFRQNNLVSSQCRVCVDQGQWHWDKDDDRGMIMIIIHGRRGPIHGD